Protein 5D78 (pdb70)

Seque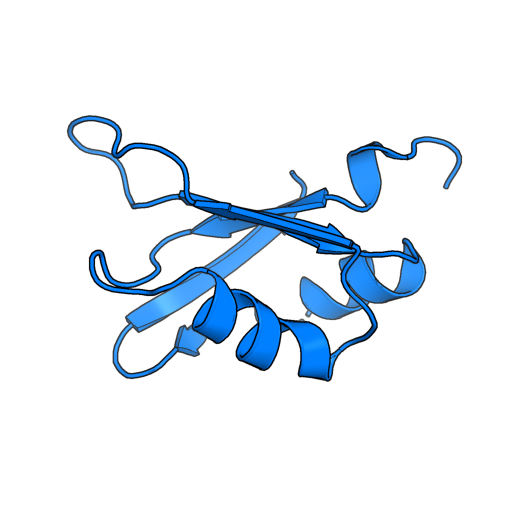nce (80 aa):
GPLGSMKTILVKNLPSDTTQEEVLDYFSTIGPIKSVFISEKQANTPHKAFVTYKNEEESKKAQKLNKTIFKNHTIWVGPG

Nearest PDB structures (foldseek):
  5d78-assembly1_A  TM=1.013E+00  e=6.569E-16  Saccharomyces cerevisiae S288C
  6aso-assembly1_A  TM=8.757E-01  e=4.676E-05  Saccharomyces cerevisiae
  2ghp-assembly2_F  TM=8.764E-01  e=6.053E-05  Saccharomyces cerevisiae
  2ghp-assembly1_D  TM=8.761E-01  e=7.837E-05  Saccharomyces cerevisiae
  6nty-assembly1_B  TM=8.590E-01  e=8.918E-05  Homo sapiens

Radius of gyration: 11.71 Å; Cα contacts (8 Å, |Δi|>4): 150; chains: 1; bounding box: 25×26×34 Å

GO terms:
  GO:0005628 prospore membrane (C, IDA)
  GO:0043934 sporulation (P, IGI)
  GO:0010609 mRNA localization resulting in post-transcriptional regulation of gene expression (P, IGI)
  GO:0016071 mRNA metabolic process (P, IGI)
  GO:0006417 regulation of translation (P, IGI)

B-factor: mean 15.75, std 8.6, range [6.69, 73.69]

CATH classification: 3.30.70.330

Foldseek 3Di:
DPDQLQQKKKKWADPPPDDQVLVQVVLCVQHAWDGKAFDDDDPPGTTMIITGHPDNVSLVVSQCLAQDQSPNIGMGMGTD

Structure (mmCIF, N/CA/C/O backbone):
data_5D78
#
_entry.id   5D78
#
_cell.length_a   25.842
_cell.length_b   47.023
_cell.length_c   30.563
_cell.angle_alpha   90.00
_cell.angle_beta   109.79
_cell.angle_gamma   90.00
#
_symmetry.space_group_name_H-M   'P 1 21 1'
#
loop_
_entity.id
_entity.type
_entity.pdbx_description
1 polymer 'RNA-binding protein MIP6'
2 non-polymer BETA-MERCAPTOETHANOL
3 non-polymer 'SULFATE ION'
4 water water
#
loop_
_atom_site.group_PDB
_atom_site.id
_atom_site.type_symbol
_atom_site.label_atom_id
_atom_site.label_alt_id
_atom_site.label_comp_id
_atom_site.label_asym_id
_atom_site.label_entity_id
_atom_site.label_seq_id
_atom_site.pdbx_PDB_ins_code
_atom_site.Cartn_x
_atom_site.Cartn_y
_atom_site.Cartn_z
_atom_site.occupancy
_atom_site.B_iso_or_equiv
_atom_site.auth_seq_id
_atom_site.auth_comp_id
_atom_site.auth_asym_id
_atom_site.auth_atom_id
_atom_site.pdbx_PDB_model_num
ATOM 1 N N . GLY A 1 1 ? 3.466 26.807 21.776 1.00 21.48 307 GLY A N 1
ATOM 2 C CA . GLY A 1 1 ? 2.435 27.235 22.704 1.00 18.49 307 GLY A CA 1
ATOM 3 C C . GLY A 1 1 ? 1.276 26.259 22.770 1.00 17.07 307 GLY A C 1
ATOM 4 O O . GLY A 1 1 ? 1.235 25.277 22.030 1.00 17.51 307 GLY A O 1
ATOM 7 N N . PRO A 1 2 ? 0.320 26.532 23.662 1.00 13.69 308 PRO A N 1
ATOM 8 C CA . PRO A 1 2 ? -0.788 25.616 23.954 1.00 11.94 308 PRO A CA 1
ATOM 9 C C . PRO A 1 2 ? -1.936 25.640 22.952 1.00 12.12 308 PRO A C 1
ATOM 10 O O . PRO A 1 2 ? -2.736 24.704 22.985 1.00 12.82 308 PRO A O 1
ATOM 21 N N . LEU A 1 3 ? -2.037 26.672 22.109 1.00 12.02 309 LEU A N 1
ATOM 22 C CA . LEU A 1 3 ? -3.198 26.829 21.237 1.00 12.15 309 LEU A CA 1
ATOM 23 C C . LEU A 1 3 ? -2.898 26.337 19.843 1.00 12.50 309 LEU A C 1
ATOM 24 O O . LEU A 1 3 ? -2.041 26.881 19.152 1.00 14.26 309 LEU A O 1
ATOM 40 N N . GLY A 1 4 ? -3.632 25.319 19.414 1.00 12.98 310 GLY A N 1
ATOM 41 C CA . GLY A 1 4 ? -3.369 24.728 18.114 1.00 14.79 310 GLY A CA 1
ATOM 42 C C . GLY A 1 4 ? -3.674 25.650 16.955 1.00 15.38 310 GLY A C 1
ATOM 43 O O . GLY A 1 4 ? -3.092 25.521 15.869 1.00 14.70 310 GLY A O 1
ATOM 47 N N . SER A 1 5 ? -4.586 26.593 17.179 1.00 17.03 311 SER A N 1
ATOM 48 C CA . SER A 1 5 ? -4.968 27.530 16.139 1.00 19.18 311 SER A CA 1
ATOM 49 C C . SER A 1 5 ? -3.785 28.377 15.705 1.00 19.58 311 SER A C 1
ATOM 50 O O . SER A 1 5 ? -3.773 28.905 14.598 1.00 20.17 311 SER A O 1
ATOM 58 N N . MET A 1 6 ? -2.784 28.496 16.567 1.00 19.91 312 MET A N 1
ATOM 59 C CA . MET A 1 6 ? -1.623 29.324 16.273 1.00 21.75 312 MET A CA 1
ATOM 60 C C . MET A 1 6 ? -0.810 28.759 15.118 1.00 18.99 312 MET A C 1
ATOM 61 O O . MET A 1 6 ? -0.090 29.495 14.461 1.00 20.10 312 MET A O 1
ATOM 75 N N . LYS A 1 7 ? -0.928 27.455 14.881 1.00 15.72 313 LYS A N 1
ATOM 76 C CA . LYS A 1 7 ? -0.221 26.793 13.792 1.00 13.98 313 LYS A CA 1
ATOM 77 C C . LYS A 1 7 ? -0.755 27.221 12.423 1.00 11.27 313 LYS A C 1
ATOM 78 O O . LYS A 1 7 ? -0.179 26.871 11.390 1.00 11.43 313 LYS A O 1
ATOM 97 N N . THR A 1 8 ? -1.889 27.924 12.419 1.00 11.43 314 THR A N 1
ATOM 98 C CA . THR A 1 8 ? -2.503 28.415 11.191 1.00 12.58 314 THR A CA 1
ATOM 99 C C . THR A 1 8 ? -2.148 29.867 11.016 1.00 13.52 314 THR A C 1
ATOM 100 O O . THR A 1 8 ? -2.443 30.684 11.888 1.00 16.14 314 THR A O 1
ATOM 111 N N . ILE A 1 9 ? -1.521 30.178 9.887 1.00 11.38 315 ILE A N 1
ATOM 112 C CA . ILE A 1 9 ? -1.088 31.526 9.587 1.00 10.50 315 ILE A CA 1
ATOM 113 C C . ILE A 1 9 ? -1.847 32.118 8.416 1.00 8.53 315 ILE A C 1
ATOM 114 O O . ILE A 1 9 ? -2.399 31.409 7.590 1.00 8.18 315 ILE A O 1
ATOM 130 N N . LEU A 1 10 ? -1.874 33.444 8.385 1.00 7.92 316 LEU A N 1
ATOM 131 C CA . LEU A 1 10 ? -2.564 34.204 7.351 1.00 8.84 316 LEU A CA 1
ATOM 132 C C . LEU A 1 10 ? -1.578 34.688 6.309 1.00 8.11 316 LEU A C 1
ATOM 133 O O . LEU A 1 10 ? -0.565 35.315 6.636 1.00 9.17 316 LEU A O 1
ATOM 149 N N . VAL A 1 11 ? -1.895 34.374 5.058 1.00 7.85 317 VAL A N 1
ATOM 150 C CA . VAL A 1 11 ? -1.123 34.790 3.898 1.00 7.56 317 VAL A CA 1
ATOM 151 C C . VAL A 1 11 ? -1.978 35.736 3.063 1.00 8.09 317 VAL A C 1
ATOM 152 O O . VAL A 1 11 ? -3.029 35.352 2.541 1.00 8.36 317 VAL A O 1
ATOM 165 N N . LYS A 1 12 ? -1.513 36.974 2.937 1.00 7.77 318 LYS A N 1
ATOM 166 C CA . LYS A 1 12 ? -2.249 38.000 2.208 1.00 7.20 318 LYS A CA 1
ATOM 167 C C . LYS A 1 12 ? -1.565 38.314 0.886 1.00 6.91 318 LYS A C 1
ATOM 168 O O . LYS A 1 12 ? -0.334 38.420 0.832 1.00 6.87 318 LYS A O 1
ATOM 187 N N . ASN A 1 13 ? -2.382 38.478 -0.148 1.00 7.03 319 ASN A N 1
ATOM 188 C CA . ASN A 1 13 ? -1.998 39.007 -1.449 1.00 6.69 319 ASN A CA 1
ATOM 189 C C . ASN A 1 13 ? -1.486 37.997 -2.465 1.00 7.94 319 ASN A C 1
ATOM 190 O O . ASN A 1 13 ? -0.864 38.393 -3.452 1.00 7.95 319 ASN A O 1
ATOM 201 N N . LEU A 1 14 ? -1.811 36.716 -2.294 1.00 7.62 320 LEU A N 1
ATOM 202 C CA . LEU A 1 14 ? -1.508 35.751 -3.346 1.00 7.60 320 LEU A CA 1
ATOM 203 C C . LEU A 1 14 ? -2.273 36.140 -4.597 1.00 8.10 320 LEU A C 1
ATOM 204 O O . LEU A 1 14 ? -3.400 36.646 -4.515 1.00 9.65 320 LEU A O 1
ATOM 220 N N . PRO A 1 15 ? -1.687 35.883 -5.770 1.00 8.40 321 PRO A N 1
ATOM 221 C CA . PRO A 1 15 ? -2.440 36.082 -7.013 1.00 9.89 321 PRO A CA 1
ATOM 222 C C . PRO A 1 15 ? -3.746 35.284 -7.002 1.00 10.93 321 PRO A C 1
ATOM 223 O O . PRO A 1 15 ? -3.799 34.197 -6.445 1.00 10.10 321 PRO A O 1
ATOM 234 N N . SER A 1 16 ? -4.782 35.817 -7.638 1.00 11.79 322 SER A N 1
ATOM 235 C CA . SER A 1 16 ? -6.107 35.194 -7.627 1.00 12.90 322 SER A CA 1
ATOM 236 C C . SER A 1 16 ? -6.137 33.811 -8.248 1.00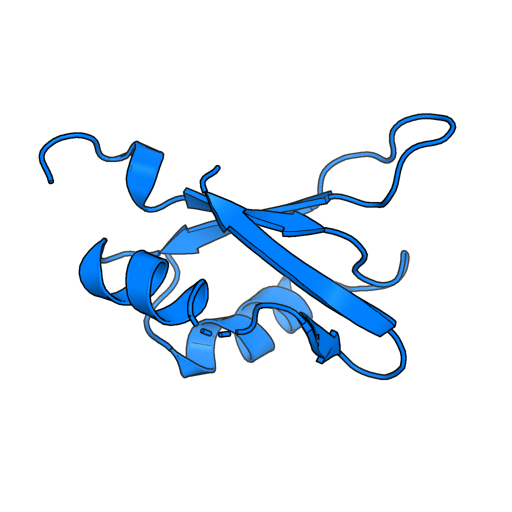 13.88 322 SER A C 1
ATOM 237 O O . SER A 1 16 ? -7.024 33.026 -7.922 1.00 15.88 322 SER A O 1
ATOM 245 N N . ASP A 1 17 ? -5.206 33.508 -9.152 1.00 12.74 323 ASP A N 1
ATOM 246 C CA . ASP A 1 17 ? -5.218 32.216 -9.852 1.00 13.28 323 ASP A CA 1
ATOM 247 C C . ASP A 1 17 ? -4.331 31.173 -9.167 1.00 12.34 323 ASP A C 1
ATOM 248 O O . ASP A 1 17 ? -4.103 30.090 -9.703 1.00 12.61 323 ASP A O 1
ATOM 257 N N . THR A 1 18 ? -3.851 31.484 -7.973 1.00 10.13 324 THR A N 1
ATOM 258 C CA . THR A 1 18 ? -2.978 30.555 -7.260 1.00 9.77 324 THR A CA 1
ATOM 259 C C . THR A 1 18 ? -3.756 29.295 -6.877 1.00 9.55 324 THR A C 1
ATOM 260 O O . THR A 1 18 ? -4.903 29.376 -6.458 1.00 10.80 324 THR A O 1
ATOM 271 N N . THR A 1 19 ? -3.139 28.128 -7.034 1.00 8.97 325 THR A N 1
ATOM 272 C CA . THR A 1 19 ? -3.770 26.884 -6.586 1.00 9.20 325 THR A CA 1
ATOM 273 C C . THR A 1 19 ? -3.344 26.518 -5.174 1.00 8.76 325 THR A C 1
ATOM 274 O O . THR A 1 19 ? -2.299 26.945 -4.699 1.00 8.54 325 THR A O 1
ATOM 285 N N . GLN A 1 20 ? -4.132 25.666 -4.534 1.00 9.54 326 GLN A N 1
ATOM 286 C CA . GLN A 1 20 ? -3.795 25.193 -3.203 1.00 10.29 326 GLN A CA 1
ATOM 287 C C . GLN A 1 20 ? -2.453 24.456 -3.216 1.00 9.58 326 GLN A C 1
ATOM 288 O O . GLN A 1 20 ? -1.658 24.582 -2.271 1.00 9.12 326 GLN A O 1
ATOM 302 N N . GLU A 1 21 ? -2.186 23.709 -4.288 1.00 8.93 327 GLU A N 1
ATOM 303 C CA . GLU A 1 21 ? -0.933 22.959 -4.379 1.00 9.28 327 GLU A CA 1
ATOM 304 C C . GLU A 1 21 ? 0.264 23.908 -4.429 1.00 8.76 327 GLU A C 1
ATOM 305 O O . GLU A 1 21 ? 1.309 23.632 -3.860 1.00 9.63 327 GLU A O 1
ATOM 317 N N . GLU A 1 22 ? 0.124 25.026 -5.126 1.00 8.33 328 GLU A N 1
ATOM 318 C CA . GLU A 1 22 ? 1.195 26.004 -5.202 1.00 8.56 328 GLU A CA 1
ATOM 319 C C . GLU A 1 22 ? 1.495 26.583 -3.829 1.00 7.32 328 GLU A C 1
ATOM 320 O O . GLU A 1 22 ? 2.656 26.784 -3.472 1.00 7.70 328 GLU A O 1
ATOM 332 N N . VAL A 1 23 ? 0.446 26.877 -3.073 1.00 7.69 329 VAL A N 1
ATOM 333 C CA . VAL A 1 23 ? 0.613 27.331 -1.700 1.00 7.12 329 VAL A CA 1
ATOM 334 C C . VAL A 1 23 ? 1.326 26.255 -0.889 1.00 7.19 329 VAL A C 1
ATOM 335 O O . VAL A 1 23 ? 2.255 26.553 -0.144 1.00 7.48 329 VAL A O 1
ATOM 348 N N . LEU A 1 24 ? 0.891 25.004 -1.009 1.00 7.38 330 LEU A N 1
ATOM 349 C CA . LEU A 1 24 ? 1.577 23.913 -0.332 1.00 8.75 330 LEU A CA 1
ATOM 350 C C . LEU A 1 24 ? 3.070 23.913 -0.662 1.00 7.81 330 LEU A C 1
ATOM 351 O O . LEU A 1 24 ? 3.909 23.836 0.235 1.00 8.93 330 LEU A O 1
ATOM 367 N N . ASP A 1 25 ? 3.393 23.984 -1.952 1.00 6.92 331 ASP A N 1
ATOM 368 C CA . ASP A 1 25 ? 4.792 23.908 -2.358 1.00 8.27 331 ASP A CA 1
ATOM 369 C C . ASP A 1 25 ? 5.611 25.064 -1.771 1.00 8.29 331 ASP A C 1
ATOM 370 O O . ASP A 1 25 ? 6.693 24.869 -1.230 1.00 8.55 331 ASP A O 1
ATOM 379 N N . TYR A 1 26 ? 5.087 26.277 -1.861 1.00 7.53 332 TYR A N 1
ATOM 380 C CA . TYR A 1 26 ? 5.816 27.448 -1.377 1.00 7.85 332 TYR A CA 1
ATOM 381 C C . TYR A 1 26 ? 6.018 27.395 0.129 1.00 7.54 332 TYR A C 1
ATOM 382 O O . TYR A 1 26 ? 7.107 27.638 0.621 1.00 7.38 332 TYR A O 1
ATOM 400 N N . PHE A 1 27 ? 4.963 27.058 0.864 1.00 7.26 333 PHE A N 1
ATOM 401 C CA . PHE A 1 27 ? 5.037 27.101 2.314 1.00 8.14 333 PHE A CA 1
ATOM 402 C C . PHE A 1 27 ? 5.707 25.880 2.924 1.00 7.97 333 PHE A C 1
ATOM 403 O O . PHE A 1 27 ? 6.248 25.958 4.027 1.00 7.78 333 PHE A O 1
ATOM 420 N N . SER A 1 28 ? 5.746 24.781 2.175 1.00 7.27 334 SER A N 1
ATOM 421 C CA . SER A 1 28 ? 6.440 23.565 2.630 1.00 7.46 334 SER A CA 1
ATOM 422 C C . SER A 1 28 ? 7.957 23.705 2.646 1.00 8.04 334 SER A C 1
ATOM 423 O O . SER A 1 28 ? 8.662 22.812 3.098 1.00 9.09 334 SER A O 1
ATOM 431 N N . THR A 1 29 ? 8.481 24.81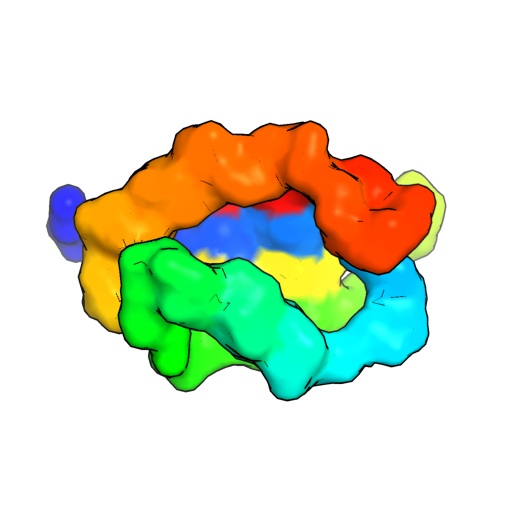2 2.137 1.00 7.00 335 THR A N 1
ATOM 432 C CA . THR A 1 29 ? 9.900 25.073 2.268 1.00 7.37 335 THR A CA 1
ATOM 433 C C . THR A 1 29 ? 10.298 25.164 3.734 1.00 8.58 335 THR A C 1
ATOM 434 O O . THR A 1 29 ? 11.434 24.882 4.082 1.00 10.02 335 THR A O 1
ATOM 445 N N . ILE A 1 30 ? 9.355 25.559 4.586 1.00 8.80 336 ILE A N 1
ATOM 446 C CA . ILE A 1 30 ? 9.625 25.775 6.000 1.00 9.15 336 ILE A CA 1
ATOM 447 C C . ILE A 1 30 ? 9.389 24.517 6.832 1.00 10.06 336 ILE A C 1
ATOM 448 O O . ILE A 1 30 ? 10.110 24.258 7.791 1.00 11.34 336 ILE A O 1
ATOM 464 N N . GLY A 1 31 ? 8.367 23.743 6.479 1.00 9.06 337 GLY A N 1
ATOM 465 C CA . GLY A 1 31 ? 8.057 22.535 7.215 1.00 8.98 337 GLY A CA 1
ATOM 466 C C . GLY A 1 31 ? 6.752 21.930 6.754 1.00 8.44 337 GLY A C 1
ATOM 467 O O . GLY A 1 31 ? 6.094 22.476 5.875 1.00 8.62 337 GLY A O 1
ATOM 471 N N . PRO A 1 32 ? 6.387 20.782 7.330 1.00 9.11 338 PRO A N 1
ATOM 472 C CA . PRO A 1 32 ? 5.189 20.077 6.868 1.00 8.96 338 PRO A CA 1
ATOM 473 C C . PRO A 1 32 ? 3.904 20.803 7.200 1.00 9.50 338 PRO A C 1
ATOM 474 O O . PRO A 1 32 ? 3.742 21.381 8.273 1.00 9.28 338 PRO A O 1
ATOM 485 N N . ILE A 1 33 ? 2.999 20.748 6.236 1.00 8.85 339 ILE A N 1
ATOM 486 C CA . ILE A 1 33 ? 1.726 21.426 6.279 1.00 8.87 339 ILE A CA 1
ATOM 487 C C . ILE A 1 33 ? 0.610 20.411 6.271 1.00 9.37 339 ILE A C 1
ATOM 488 O O . ILE A 1 33 ? 0.639 19.460 5.503 1.00 10.20 339 ILE A O 1
ATOM 504 N N . LYS A 1 34 ? -0.361 20.625 7.145 1.00 8.80 340 LYS A N 1
ATOM 505 C CA . LYS A 1 34 ? -1.537 19.773 7.220 1.00 8.30 340 LYS A CA 1
ATOM 506 C C . LYS A 1 34 ? -2.599 20.183 6.214 1.00 9.05 340 LYS A C 1
ATOM 507 O O . LYS A 1 34 ? -3.242 19.337 5.596 1.00 10.38 340 LYS A O 1
ATOM 526 N N . SER A 1 35 ? -2.838 21.481 6.085 1.00 8.93 341 SER A N 1
ATOM 527 C CA . SER A 1 35 ? -3.889 21.933 5.194 1.00 9.63 341 SER A CA 1
ATOM 528 C C . SER A 1 35 ? -3.647 23.337 4.674 1.00 8.16 341 SER A C 1
ATOM 529 O O . SER A 1 35 ? -2.914 24.128 5.272 1.00 8.83 341 SER A O 1
ATOM 537 N N . VAL A 1 36 ? -4.300 23.625 3.554 1.00 8.22 342 VAL A N 1
ATOM 538 C CA . VAL A 1 36 ? -4.241 24.914 2.904 1.00 9.95 342 VAL A CA 1
ATOM 539 C C . VAL A 1 36 ? -5.673 25.331 2.585 1.00 10.42 342 VAL A C 1
ATOM 540 O O . VAL A 1 36 ? -6.436 24.569 1.991 1.00 12.40 342 VAL A O 1
ATOM 553 N N . PHE A 1 37 ? -6.039 26.542 2.980 1.00 9.25 343 PHE A N 1
ATOM 554 C CA . PHE A 1 37 ? -7.344 27.096 2.687 1.00 8.73 343 PHE A CA 1
ATOM 555 C C . PHE A 1 37 ? -7.194 28.432 1.971 1.00 9.20 343 PHE A C 1
ATOM 556 O O . PHE A 1 37 ? -6.644 29.382 2.520 1.00 9.79 343 PHE A O 1
ATOM 573 N N . ILE A 1 38 ? -7.673 28.497 0.734 1.00 8.16 344 ILE A N 1
ATOM 574 C CA . ILE A 1 38 ? -7.720 29.758 -0.001 1.00 8.29 344 ILE A CA 1
ATOM 575 C C . ILE A 1 38 ? -9.115 30.320 0.160 1.00 9.20 344 ILE A C 1
ATOM 576 O O . ILE A 1 38 ? -10.088 29.723 -0.275 1.00 9.74 344 ILE A O 1
ATOM 592 N N . SER A 1 39 ? -9.215 31.450 0.834 1.00 9.46 345 SER A N 1
ATOM 593 C CA . SER A 1 39 ? -10.511 31.973 1.181 1.00 11.62 345 SER A CA 1
ATOM 594 C C . SER A 1 39 ? -11.187 32.567 -0.047 1.00 12.17 345 SER A C 1
ATOM 595 O O . SER A 1 39 ? -10.546 32.895 -1.055 1.00 12.31 345 SER A O 1
ATOM 603 N N . GLU A 1 40 ? -12.507 32.686 0.027 1.00 12.21 346 GLU A N 1
ATOM 604 C CA . GLU A 1 40 ? -13.239 33.391 -1.003 1.00 13.52 346 GLU A CA 1
ATOM 605 C C . GLU A 1 40 ? -12.852 34.844 -0.928 1.00 14.14 346 GLU A C 1
ATOM 606 O O . GLU A 1 40 ? -12.505 35.360 0.120 1.00 14.53 346 GLU A O 1
ATOM 618 N N . LYS A 1 41 ? -12.897 35.493 -2.067 1.00 15.00 347 LYS A N 1
ATOM 619 C CA . LYS A 1 41 ? -12.478 36.871 -2.152 1.00 14.53 347 LYS A CA 1
ATOM 620 C C . LYS A 1 41 ? -13.453 37.800 -1.443 1.00 13.32 347 LYS A C 1
ATOM 621 O O . LYS A 1 41 ? -14.656 37.741 -1.688 1.00 13.22 347 LYS A O 1
ATOM 640 N N . GLN A 1 42 ? -12.932 38.646 -0.556 1.00 14.26 348 GLN A N 1
ATOM 641 C CA . GLN A 1 42 ? -13.722 39.690 0.076 1.00 15.17 348 GLN A CA 1
ATOM 642 C C . GLN A 1 42 ? -13.685 40.946 -0.774 1.00 13.53 348 GLN A C 1
ATOM 643 O O . GLN A 1 42 ? -12.621 41.351 -1.289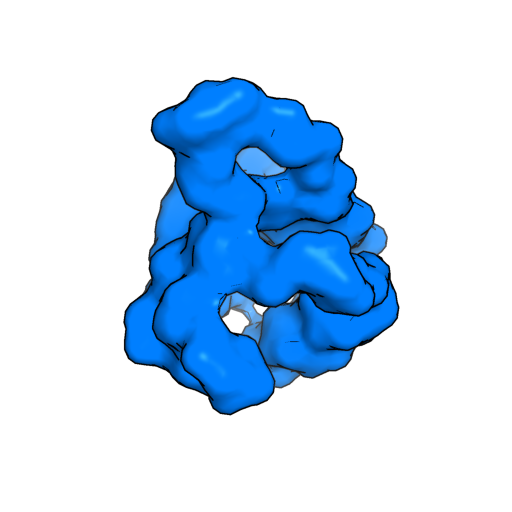 1.00 13.52 348 GLN A O 1
ATOM 657 N N . ALA A 1 43 ? -14.844 41.580 -0.905 1.00 12.89 349 ALA A N 1
ATOM 658 C CA . ALA A 1 43 ? -14.957 42.816 -1.644 1.00 13.25 349 ALA A CA 1
ATOM 659 C C . ALA A 1 43 ? -13.951 43.839 -1.122 1.00 12.74 349 ALA A C 1
ATOM 660 O 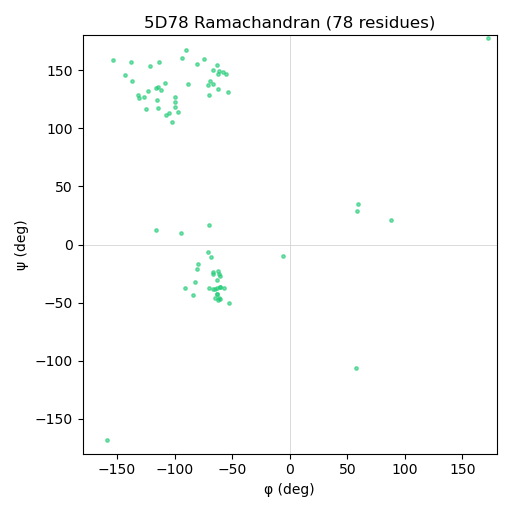O . ALA A 1 43 ? -13.833 44.065 0.086 1.00 13.90 349 ALA A O 1
ATOM 667 N N . ASN A 1 44 ? -13.222 44.442 -2.048 1.00 11.11 350 ASN A N 1
ATOM 668 C CA . ASN A 1 44 ? -12.374 45.594 -1.738 1.00 11.08 350 ASN A CA 1
ATOM 669 C C . ASN A 1 44 ? -11.301 45.325 -0.695 1.00 10.27 350 ASN A C 1
ATOM 670 O O . ASN A 1 44 ? -10.900 46.239 0.040 1.00 10.11 350 ASN A O 1
ATOM 681 N N . THR A 1 45 ? -10.779 44.102 -0.721 1.00 9.85 351 THR A N 1
ATOM 682 C CA . THR A 1 45 ? -9.876 43.556 0.294 1.00 10.14 351 THR A CA 1
ATOM 683 C C . THR A 1 45 ? -8.850 42.682 -0.427 1.00 9.85 351 THR A C 1
ATOM 684 O O . THR A 1 45 ? -9.201 42.040 -1.406 1.00 10.43 351 THR A O 1
ATOM 695 N N . PRO A 1 46 ? -7.593 42.631 0.048 1.00 9.29 352 PRO A N 1
ATOM 696 C CA . PRO A 1 46 ? -6.645 41.719 -0.590 1.00 9.36 352 PRO A CA 1
ATOM 697 C C . PRO A 1 46 ? -7.071 40.265 -0.431 1.00 9.29 352 PRO A C 1
ATOM 698 O O . PRO A 1 46 ? -7.740 39.906 0.538 1.00 10.68 352 PRO A O 1
ATOM 709 N N . HIS A 1 47 ? -6.630 39.426 -1.360 1.00 10.38 353 HIS A N 1
ATOM 710 C CA . HIS A 1 47 ? -6.817 38.000 -1.224 1.00 9.86 353 HIS A CA 1
ATOM 711 C C . HIS A 1 47 ? -6.175 37.486 0.0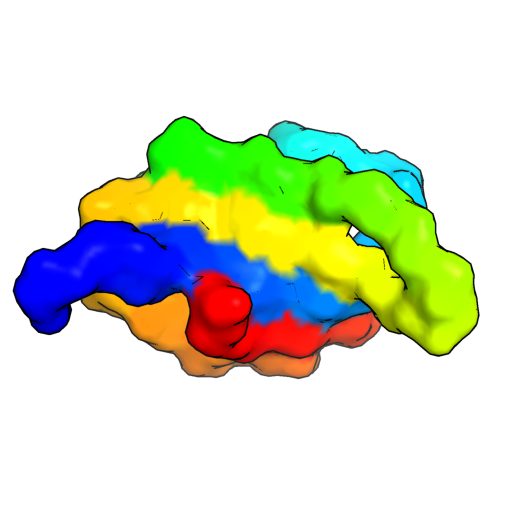55 1.00 10.04 353 HIS A C 1
ATOM 712 O O . HIS A 1 47 ? -5.170 38.034 0.517 1.00 9.81 353 HIS A O 1
ATOM 726 N N . LYS A 1 48 ? -6.776 36.440 0.618 1.00 9.61 354 LYS A N 1
ATOM 727 C CA . LYS A 1 48 ? -6.308 35.831 1.853 1.00 9.84 354 LYS A CA 1
ATOM 728 C C . LYS A 1 48 ? -6.339 34.309 1.767 1.00 9.12 354 LYS A C 1
ATOM 729 O O . LYS A 1 48 ? -7.264 33.716 1.205 1.00 11.46 354 LYS A O 1
ATOM 748 N N . ALA A 1 49 ? -5.316 33.694 2.341 1.00 7.40 355 ALA A N 1
ATOM 749 C CA . ALA A 1 49 ? -5.253 32.246 2.463 1.00 7.96 355 ALA A CA 1
ATOM 750 C C . ALA A 1 49 ? -4.739 31.906 3.842 1.00 7.69 355 ALA A C 1
ATOM 751 O O . ALA A 1 49 ? -4.075 32.719 4.466 1.00 8.85 355 ALA A O 1
ATOM 758 N N . PHE A 1 50 ? -5.052 30.703 4.308 1.00 7.58 356 PHE A N 1
ATOM 759 C CA . PHE A 1 50 ? -4.630 30.240 5.617 1.00 8.38 356 PHE A CA 1
ATOM 760 C C . PHE A 1 50 ? -3.915 28.910 5.460 1.00 7.51 356 PHE A C 1
ATOM 761 O O . PHE A 1 50 ? -4.426 27.990 4.814 1.00 9.11 356 PHE A O 1
ATOM 778 N N . VAL A 1 51 ? -2.709 28.853 6.020 1.00 6.82 357 VAL A N 1
ATOM 779 C CA . VAL A 1 51 ? -1.865 27.684 5.928 1.00 7.46 357 VAL A CA 1
ATOM 780 C C . VAL A 1 51 ? -1.681 27.119 7.320 1.00 7.10 357 VAL A C 1
ATOM 781 O O . VAL A 1 51 ? -1.276 27.821 8.236 1.00 8.14 357 VAL A O 1
ATOM 794 N N . THR A 1 52 ? -2.011 25.846 7.481 1.00 8.17 358 THR A N 1
ATOM 795 C CA . THR A 1 52 ? -1.930 25.210 8.778 1.00 8.30 358 THR A CA 1
ATOM 796 C C . THR A 1 52 ? -0.748 24.247 8.823 1.00 8.62 358 THR A C 1
ATOM 797 O O . THR A 1 52 ? -0.752 23.209 8.154 1.00 8.75 358 THR A O 1
ATOM 808 N N . TYR A 1 53 ? 0.257 24.614 9.618 1.00 8.98 359 TYR A N 1
ATOM 809 C CA . TYR A 1 53 ? 1.454 23.809 9.815 1.00 9.49 359 TYR A CA 1
ATOM 810 C C . TYR A 1 53 ? 1.217 22.703 10.820 1.00 10.78 359 TYR A C 1
ATOM 811 O O . TYR A 1 53 ? 0.350 22.791 11.678 1.00 11.11 359 TYR A O 1
ATOM 829 N N . LYS A 1 54 ? 2.006 21.652 10.712 1.00 12.03 360 LYS A N 1
ATOM 830 C CA . LYS A 1 54 ? 1.969 20.566 11.662 1.00 13.39 360 LYS A CA 1
ATOM 831 C C . LYS A 1 54 ? 2.531 21.021 13.010 1.00 13.79 360 LYS A C 1
ATOM 832 O O . LYS A 1 54 ? 2.046 20.618 14.064 1.00 14.36 360 LYS A O 1
ATOM 851 N N . ASN A 1 55 ? 3.560 21.860 12.961 1.00 14.29 361 ASN A N 1
ATOM 852 C CA . ASN A 1 55 ? 4.321 22.253 14.142 1.00 15.59 361 ASN A CA 1
ATOM 853 C C . ASN A 1 55 ? 4.331 23.771 14.315 1.00 14.28 361 ASN A C 1
ATOM 854 O O . ASN A 1 55 ? 4.618 24.495 13.357 1.00 13.90 361 ASN A O 1
ATOM 865 N N . GLU A 1 56 ? 4.054 24.259 15.527 1.00 14.44 362 GLU A N 1
ATOM 866 C CA . GLU A 1 56 ? 4.028 25.709 15.752 1.00 15.30 362 GLU A CA 1
ATOM 867 C C . GLU A 1 56 ? 5.392 26.369 15.525 1.00 14.34 362 GLU A C 1
ATOM 868 O O . GLU A 1 56 ? 5.485 27.521 15.114 1.00 14.09 362 GLU A O 1
ATOM 880 N N . GLU A 1 57 ? 6.454 25.634 15.786 1.00 13.87 363 GLU A N 1
ATOM 881 C CA . GLU A 1 57 ? 7.794 26.155 15.555 1.00 15.26 363 GLU A CA 1
ATOM 882 C C . GLU A 1 57 ? 7.965 26.577 14.099 1.00 13.14 363 GLU A C 1
ATOM 883 O O . GLU A 1 57 ? 8.590 27.589 13.794 1.00 13.09 363 GLU A O 1
ATOM 895 N N . GLU A 1 58 ? 7.366 25.811 13.201 1.00 11.78 364 GLU A N 1
ATOM 896 C CA . GLU A 1 58 ? 7.508 26.041 11.785 1.00 11.09 364 GLU A CA 1
ATOM 897 C C . GLU A 1 58 ? 6.548 27.124 11.295 1.00 11.50 364 GLU A C 1
ATOM 898 O O . GLU A 1 58 ? 6.887 27.889 10.388 1.00 11.55 364 GLU A O 1
ATOM 910 N N . SER A 1 59 ? 5.373 27.234 11.903 1.00 11.25 365 SER A N 1
ATOM 911 C CA . SER A 1 59 ? 4.486 28.326 11.525 1.00 12.43 365 SER A CA 1
ATOM 912 C C . SER A 1 59 ? 5.099 29.658 11.938 1.00 11.97 365 SER A C 1
ATOM 913 O O . SER A 1 59 ? 5.004 30.630 11.196 1.00 11.44 365 SER A O 1
ATOM 921 N N . LYS A 1 60 ? 5.741 29.699 13.100 1.00 12.30 366 LYS A N 1
ATOM 922 C CA . LYS A 1 60 ? 6.433 30.913 13.520 1.00 13.11 366 LYS A CA 1
ATOM 923 C C . LYS A 1 60 ? 7.564 31.264 12.554 1.00 12.86 366 LYS A C 1
ATOM 924 O O . LYS A 1 60 ? 7.712 32.411 12.138 1.00 14.15 366 LYS A O 1
ATOM 943 N N . LYS A 1 61 ? 8.379 30.277 12.215 1.00 12.39 367 LYS A N 1
ATOM 944 C CA . LYS A 1 61 ? 9.469 30.488 11.283 1.00 12.97 367 LYS A CA 1
ATOM 945 C C . LYS A 1 61 ? 8.936 30.939 9.919 1.00 11.84 367 LYS A C 1
ATOM 946 O O . LYS A 1 61 ? 9.555 31.769 9.259 1.00 11.55 367 LYS A O 1
ATOM 965 N N . ALA A 1 62 ? 7.789 30.412 9.498 1.00 10.45 368 ALA A N 1
ATOM 966 C CA . ALA A 1 62 ? 7.243 30.788 8.200 1.00 10.79 368 ALA A CA 1
ATOM 967 C C . ALA A 1 62 ? 6.907 32.270 8.153 1.00 10.55 368 ALA A C 1
ATOM 968 O O . ALA A 1 62 ? 7.110 32.919 7.132 1.00 10.57 368 ALA A O 1
ATOM 975 N N . GLN A 1 63 ? 6.410 32.808 9.259 1.00 11.75 369 GLN A N 1
ATOM 976 C CA . GLN A 1 63 ? 6.083 34.227 9.331 1.00 12.28 369 GLN A CA 1
ATOM 977 C C . GLN A 1 63 ? 7.350 35.056 9.153 1.00 14.65 369 GLN A C 1
ATOM 978 O O . GLN A 1 63 ? 7.359 36.034 8.424 1.00 15.46 369 GLN A O 1
ATOM 992 N N . LYS A 1 64 ? 8.432 34.640 9.791 1.00 15.45 370 LYS A N 1
ATOM 993 C CA . LYS A 1 64 ? 9.685 35.377 9.682 1.00 17.14 370 LYS A CA 1
ATOM 994 C C . LYS A 1 64 ? 10.314 35.249 8.305 1.00 16.75 370 LYS A C 1
ATOM 995 O O . LYS A 1 64 ? 10.837 36.223 7.764 1.00 18.99 370 LYS A O 1
ATOM 1032 N N . LEU A 1 66 ? 8.921 34.217 5.300 1.00 11.54 372 LEU A N 1
ATOM 1033 C CA . LEU A 1 66 ? 8.107 34.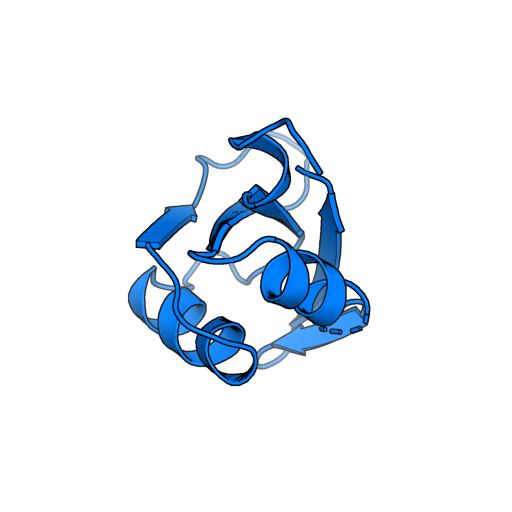394 4.089 1.00 10.10 372 LEU A CA 1
ATOM 1034 C C . LEU A 1 66 ? 7.323 35.705 4.023 1.00 10.35 372 LEU A C 1
ATOM 1035 O O . LEU A 1 66 ? 6.782 36.045 2.972 1.00 10.45 372 LEU A O 1
ATOM 1051 N N . ASN A 1 67 ? 7.276 36.457 5.120 1.00 10.23 373 ASN A N 1
ATOM 1052 C CA . ASN A 1 67 ? 6.652 37.766 5.086 1.00 10.06 373 ASN A CA 1
ATOM 1053 C C . ASN A 1 67 ? 7.378 38.696 4.123 1.00 10.47 373 ASN A C 1
ATOM 1054 O O . ASN A 1 67 ? 8.601 38.778 4.129 1.00 11.01 373 ASN A O 1
ATOM 1065 N N . LYS A 1 68 ? 6.612 39.391 3.295 1.00 9.77 374 LYS A N 1
ATOM 1066 C CA . LYS A 1 68 ? 7.144 40.306 2.281 1.00 10.85 374 LYS A CA 1
ATOM 1067 C C . LYS A 1 68 ? 8.082 39.625 1.291 1.00 9.10 374 LYS A C 1
ATOM 1068 O O . LYS A 1 68 ? 8.974 40.273 0.726 1.00 11.98 374 LYS A O 1
ATOM 1087 N N . THR A 1 69 ? 7.868 38.336 1.045 1.00 9.48 375 THR A N 1
ATOM 1088 C CA . THR A 1 69 ? 8.548 37.673 -0.048 1.00 9.47 375 THR A CA 1
ATOM 1089 C C . THR A 1 69 ? 7.730 37.771 -1.322 1.00 7.68 375 THR A C 1
ATOM 1090 O O . THR A 1 69 ? 6.555 38.151 -1.304 1.00 7.87 375 THR A O 1
ATOM 1101 N N . ILE A 1 70 ? 8.376 37.428 -2.433 1.00 9.27 376 ILE A N 1
ATOM 1102 C CA . ILE A 1 70 ? 7.801 37.573 -3.750 1.00 9.87 376 ILE A CA 1
ATOM 1103 C C . ILE A 1 70 ? 7.390 36.211 -4.249 1.00 9.08 376 ILE A C 1
ATOM 1104 O O . ILE A 1 70 ? 8.228 35.338 -4.471 1.00 9.86 376 ILE A O 1
ATOM 1120 N N . PHE A 1 71 ? 6.076 36.049 -4.379 1.00 9.19 377 PHE A N 1
ATOM 1121 C CA . PHE A 1 71 ? 5.441 34.814 -4.821 1.00 10.20 377 PHE A CA 1
ATOM 1122 C C . PHE A 1 71 ? 5.065 35.066 -6.269 1.00 11.30 377 PHE A C 1
ATOM 1123 O O . PHE A 1 71 ? 4.139 35.832 -6.554 1.00 10.54 377 PHE A O 1
ATOM 1140 N N . LYS A 1 72 ? 5.823 34.462 -7.181 1.00 11.91 378 LYS A N 1
ATOM 1141 C CA . LYS A 1 72 ? 5.739 34.778 -8.601 1.00 11.63 378 LYS A CA 1
ATOM 1142 C C . LYS A 1 72 ? 6.011 36.276 -8.795 1.00 12.04 378 LYS A C 1
ATOM 1143 O O . LYS A 1 72 ? 7.151 36.720 -8.661 1.00 13.50 378 LYS A O 1
ATOM 1162 N N . ASN A 1 73 ? 4.979 37.052 -9.083 1.00 12.18 379 ASN A N 1
ATOM 1163 C CA . ASN A 1 73 ? 5.133 38.494 -9.245 1.00 12.65 379 ASN A CA 1
ATOM 1164 C C . ASN A 1 73 ? 4.379 39.336 -8.220 1.00 12.10 379 ASN A C 1
ATOM 1165 O O . ASN A 1 73 ? 4.233 40.535 -8.405 1.00 14.05 379 ASN A O 1
ATOM 1176 N N . HIS A 1 74 ? 3.886 38.704 -7.155 1.00 10.38 380 HIS A N 1
ATOM 1177 C CA . HIS A 1 74 ? 3.233 39.416 -6.061 1.00 9.74 380 HIS A CA 1
ATOM 1178 C C . HIS A 1 74 ? 4.049 39.366 -4.787 1.00 9.02 380 HIS A C 1
ATOM 1179 O O . HIS A 1 74 ? 4.462 38.297 -4.363 1.00 9.91 380 HIS A O 1
ATOM 1193 N N . THR A 1 75 ? 4.212 40.509 -4.134 1.00 8.34 381 THR A N 1
ATOM 1194 C CA . THR A 1 75 ? 4.657 40.516 -2.757 1.00 8.31 381 THR A CA 1
ATOM 1195 C C . THR A 1 75 ? 3.526 39.988 -1.902 1.00 8.10 381 THR A C 1
ATOM 1196 O O . THR A 1 75 ? 2.379 40.373 -2.095 1.00 8.39 381 THR A O 1
ATOM 1207 N N . ILE A 1 76 ? 3.857 39.139 -0.942 1.00 7.74 382 ILE A N 1
ATOM 1208 C CA . ILE A 1 76 ? 2.874 38.600 -0.018 1.00 8.23 382 ILE A CA 1
ATOM 1209 C C . ILE A 1 76 ? 3.239 38.952 1.409 1.00 8.39 382 ILE A C 1
ATOM 1210 O O . ILE A 1 76 ? 4.409 39.161 1.736 1.00 9.61 382 ILE A O 1
ATOM 1226 N N . TRP A 1 77 ? 2.223 39.013 2.257 1.00 7.96 383 TRP A N 1
ATOM 1227 C CA . TRP A 1 77 ? 2.397 39.276 3.672 1.00 9.72 383 TRP A CA 1
ATOM 1228 C C . TRP A 1 77 ? 1.977 38.028 4.438 1.00 9.11 383 TRP A C 1
ATOM 1229 O O . TRP A 1 77 ? 0.965 37.412 4.126 1.00 9.48 383 TRP A O 1
ATOM 1250 N N . VAL A 1 78 ? 2.776 37.652 5.424 1.00 9.80 384 VAL A N 1
ATOM 1251 C CA . VAL A 1 78 ? 2.542 36.437 6.178 1.00 9.20 384 VAL A CA 1
ATOM 1252 C C . VAL A 1 78 ? 2.624 36.757 7.656 1.00 10.79 384 VAL A C 1
ATOM 1253 O O . VAL A 1 78 ? 3.622 37.298 8.119 1.00 11.68 384 VAL A O 1
ATOM 1266 N N . GLY A 1 79 ? 1.585 36.396 8.394 1.00 10.98 385 GLY A N 1
ATOM 1267 C CA . GLY A 1 79 ? 1.546 36.668 9.811 1.00 11.02 385 GLY A CA 1
ATOM 1268 C C . GLY A 1 79 ? 0.581 35.755 10.538 1.00 11.36 385 GLY A C 1
ATOM 1269 O O . GLY A 1 79 ? 0.120 34.765 9.973 1.00 10.62 385 GLY A O 1
ATOM 1273 N N . PRO A 1 80 ? 0.278 36.072 11.804 1.00 12.51 386 PRO A N 1
ATOM 1274 C CA . PRO A 1 80 ? -0.590 35.206 12.606 1.00 14.37 386 PRO A CA 1
ATOM 1275 C C . PRO A 1 80 ? -1.962 35.085 12.003 1.00 15.28 386 PRO A C 1
ATOM 1276 O O . PRO A 1 80 ? -2.430 36.020 11.353 1.00 15.36 386 PRO A O 1
ATOM 1287 N N . GLY A 1 81 ? -2.595 33.937 12.218 1.00 16.26 387 GLY A N 1
ATOM 1288 C CA . GLY A 1 81 ? -3.954 33.718 11.774 1.00 18.43 387 GLY A CA 1
ATOM 1289 C C . GLY A 1 81 ? -4.905 34.708 12.408 1.00 20.96 387 GLY A C 1
ATOM 1290 O O . GLY A 1 81 ? -5.799 35.182 11.722 1.00 22.91 387 GLY A O 1
#

InterPro domains:
  IPR000504 RNA recognition motif domain [PF00076] (113-182)
  IPR000504 RNA recognition motif domain [PF00076] (210-267)
  IPR000504 RNA recognition motif domain [PF00076] (315-382)
  IPR000504 RNA recognition motif domain [PS50102] (111-189)
  IPR000504 RNA recognition motif domain [PS50102] (199-267)
  IPR000504 RNA recognition motif domain [PS50102] (313-389)
  IPR000504 RNA recognition motif domain [SM00360] (112-185)
  IPR000504 RNA recognition motif domain [SM00360] (200-270)
  IPR000504 RNA recognition motif domain [SM00360] (314-385)
  IPR000504 RNA rec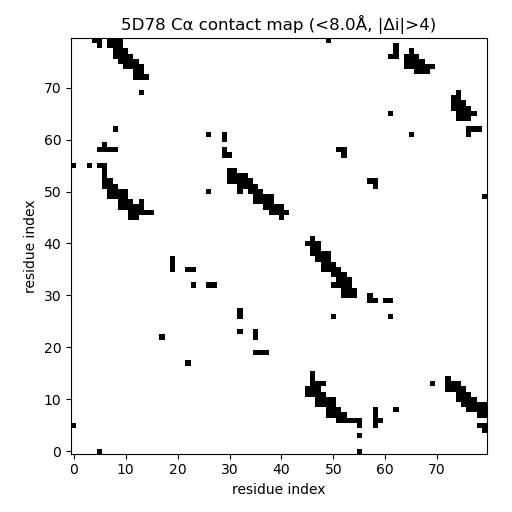ognition motif domain [SM00360] (403-476)
  IPR012677 Nucleotide-binding alpha-beta plait domain superfamily [G3DSA:3.30.70.330] (56-185)
  IPR012677 Nucleotide-binding alpha-beta plait domain superfamily [G3DSA:3.30.70.330] (191-278)
  IPR012677 Nucleotide-binding alpha-beta plait domain superfamily [G3DSA:3.30.70.330] (308-386)
  IPR012677 Nucleotide-binding alpha-beta plait domain superfamily [G3DSA:3.30.70.330] (387-490)
  IPR035979 RNA-binding domain superfamily [SSF54928] (111-277)
  IPR035979 RNA-binding domain superfamily [SSF54928] (312-482)
  IPR050502 Eukaryotic RNA-binding [PTHR48025] (35-267)

Secondary structure (DSSP, 8-state):
---GGGGEEEEE---TT--HHHHHHHHTTTS-EEEEEEPPPPTTS--EEEEEESSHHHHHHHH--TTEEETTEEEEEEE-

Solvent-accessible surface area: 5115 Å² total

Organism: Saccharomyces cerevisiae (strain ATCC 204508 / S288c) (NCBI:txid559292)